Protein AF-A0A197JR76-F1 (afdb_monomer)

Secondary structure (DSSP, 8-state):
-----PPP-----------------SPPPSS-------PPP-----S-SSS-S--S-SHHHHHHHHHHHHHHHHHHHHHHHHSPPTTTSS-HHHHHHSSPPP-GGGGTSPPP-S-HHHHHHHHHHHHHHHHHHHHHHHHTT-

Mean predicted aligned error: 19.89 Å

Sequence (142 aa):
MDYRGLVPVTQPSHCHRSRHQATIPGAIPKDPPAWTTSKPPPRRIGTMLTMAYSGLASLDLDTKFTATLDKVLLMMEFAYNNSVDPSTGVSPFLLNQGLHPLVPASLVIPTTTSAPAVTNFIQQQSSVLALAQDAIAHAQLQ

Solvent-accessible surface area (backbone atoms only — not comparable to full-atom values): 9728 Å² total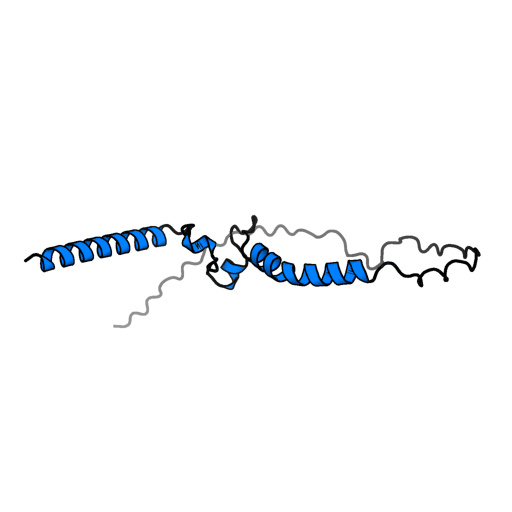; per-residue (Å²): 139,88,81,92,71,86,78,80,81,78,74,80,78,81,76,83,72,80,76,75,76,78,74,77,80,74,79,80,72,92,63,81,81,87,73,77,86,69,78,77,76,86,79,90,70,78,101,79,85,87,84,78,94,78,76,94,82,67,71,66,63,51,55,52,48,50,64,46,45,66,68,44,48,62,56,49,50,54,50,55,35,63,38,64,37,88,89,75,72,47,21,59,39,36,73,76,68,73,44,80,80,86,49,84,63,54,79,78,44,80,87,83,74,93,52,66,70,58,55,52,51,52,52,53,53,53,51,53,51,52,53,52,51,50,53,52,57,56,61,75,75,110

Nearest PDB structures (foldseek):
  3s3o-assembly1_B-2  TM=4.442E-01  e=6.862E-02  Human spumaretrovirus
  3s3n-assembly1_B-2  TM=4.992E-01  e=3.333E-01  Human spumaretrovirus
  4ik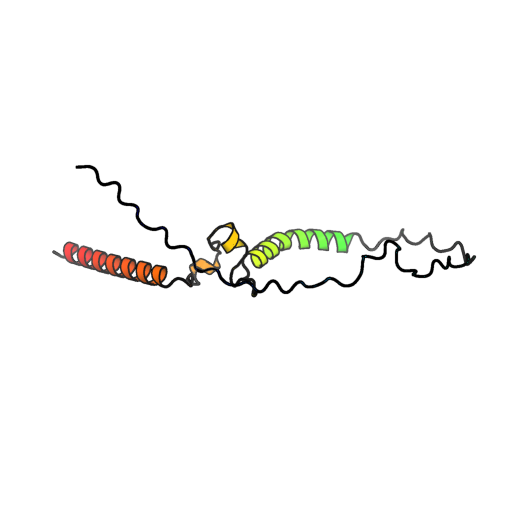f-assembly1_B  TM=5.839E-01  e=6.625E-01  Human spumaretrovirus

pLDDT: mean 71.28, std 22.26, range [35.59, 98.25]

Organism: NCBI:txid1314771

Radius of gyration: 35.25 Å; Cα contacts (8 Å, |Δi|>4): 28; chains: 1; bounding box: 78×67×85 Å

Foldseek 3Di:
DDDPDDDDDPDDPDPPPPPPPPPPPDDDPPDDDPPDPPDDPDPPDDPDPDPDPDDDDPDPCVVVVVVVCVVCVVVVVLVQQQDQDPVVRGGVCCVVPVDHDDDPCCVPDPDDDPDVVVVVVVVVVVVVVVVVVVVVVVVVVD

Structure (mmCIF, N/CA/C/O backbone):
data_AF-A0A197JR76-F1
#
_entry.id   AF-A0A197JR76-F1
#
loop_
_atom_site.group_PDB
_atom_site.id
_atom_site.type_symbol
_atom_site.label_atom_id
_atom_site.label_alt_id
_atom_site.label_comp_id
_atom_site.label_asym_id
_atom_site.label_entity_id
_atom_site.label_seq_id
_atom_site.pdbx_PDB_ins_code
_atom_site.Cartn_x
_atom_site.Cartn_y
_atom_site.Cartn_z
_atom_site.occupancy
_atom_site.B_iso_or_equiv
_atom_site.auth_seq_id
_atom_site.auth_comp_id
_atom_site.auth_asym_id
_atom_site.auth_atom_id
_atom_site.pdbx_PDB_model_num
ATOM 1 N N . MET A 1 1 ? 4.933 52.955 28.572 1.00 40.06 1 MET A N 1
ATOM 2 C CA . MET A 1 1 ? 6.062 52.093 28.974 1.00 40.06 1 MET A CA 1
ATOM 3 C C . MET A 1 1 ? 6.480 51.332 27.734 1.00 40.06 1 MET A C 1
ATOM 5 O O . MET A 1 1 ? 5.737 50.483 27.264 1.00 40.06 1 MET A O 1
ATOM 9 N N . ASP A 1 2 ? 7.569 51.799 27.138 1.00 43.25 2 ASP A N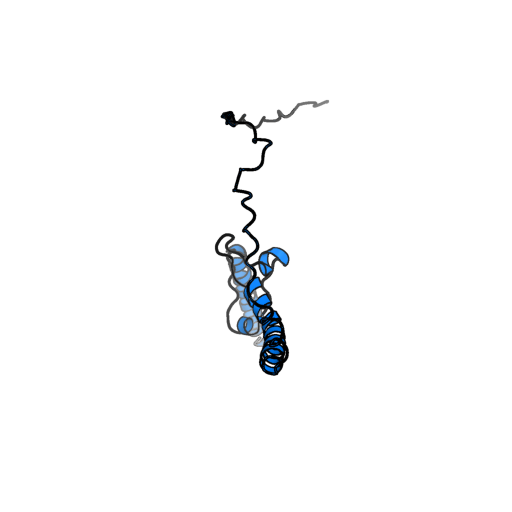 1
ATOM 10 C CA . ASP A 1 2 ? 8.138 51.378 25.860 1.00 43.25 2 ASP A CA 1
ATOM 11 C C . ASP A 1 2 ? 9.177 50.284 26.144 1.00 43.25 2 ASP A C 1
ATOM 13 O O . ASP A 1 2 ? 10.084 50.503 26.946 1.00 43.25 2 ASP A O 1
ATOM 17 N N . TYR A 1 3 ? 9.021 49.101 25.547 1.00 42.00 3 TYR A N 1
ATOM 18 C CA . TYR A 1 3 ? 9.975 47.994 25.666 1.00 42.00 3 TYR A CA 1
ATOM 19 C C . TYR A 1 3 ? 10.463 47.585 24.275 1.00 42.00 3 TYR A C 1
ATOM 21 O O . TYR A 1 3 ? 10.166 46.510 23.757 1.00 42.00 3 TYR A O 1
ATOM 29 N N . ARG A 1 4 ? 11.280 48.459 23.678 1.00 44.53 4 ARG A N 1
ATOM 30 C CA . ARG A 1 4 ? 12.355 48.036 22.776 1.00 44.53 4 ARG A CA 1
ATOM 31 C C . ARG A 1 4 ? 13.389 47.259 23.595 1.00 44.53 4 ARG A C 1
ATOM 33 O O . ARG A 1 4 ? 14.154 47.851 24.349 1.00 44.53 4 ARG A O 1
ATOM 40 N N . GLY A 1 5 ? 13.420 45.941 23.436 1.00 41.62 5 GLY A N 1
ATOM 41 C CA . GLY A 1 5 ? 14.409 45.059 24.054 1.00 41.62 5 GLY A CA 1
ATOM 42 C C . GLY A 1 5 ? 14.747 43.927 23.098 1.00 41.62 5 GLY A C 1
ATOM 43 O O . GLY A 1 5 ? 14.033 42.938 23.014 1.00 41.62 5 GLY A O 1
ATOM 44 N N . LEU A 1 6 ? 15.802 44.145 22.322 1.00 47.97 6 LEU A N 1
ATOM 45 C CA . LEU A 1 6 ? 16.328 43.277 21.277 1.00 47.97 6 LEU A CA 1
ATOM 46 C C . LEU A 1 6 ? 16.627 41.874 21.828 1.00 47.97 6 LEU A C 1
ATOM 48 O O . LEU A 1 6 ? 17.474 41.719 22.705 1.00 47.97 6 LEU A O 1
ATOM 52 N N . VAL A 1 7 ? 15.962 40.853 21.287 1.00 49.41 7 VAL A N 1
ATOM 53 C CA . VAL A 1 7 ? 16.373 39.457 21.474 1.00 49.41 7 VAL A CA 1
ATOM 54 C C . VAL A 1 7 ? 17.625 39.240 20.618 1.00 49.41 7 VAL A C 1
ATOM 56 O O . VAL A 1 7 ? 17.583 39.522 19.416 1.00 49.41 7 VAL A O 1
ATOM 59 N N . PRO A 1 8 ? 18.753 38.788 21.190 1.00 46.38 8 PRO A N 1
ATOM 60 C CA . PRO A 1 8 ? 19.959 38.563 20.416 1.00 46.38 8 PRO A CA 1
ATOM 61 C C . PRO A 1 8 ? 19.740 37.369 19.485 1.00 46.38 8 PRO A C 1
ATOM 63 O O . PRO A 1 8 ? 19.462 36.257 19.930 1.00 46.38 8 PRO A O 1
ATOM 66 N N . VAL A 1 9 ? 19.882 37.613 18.181 1.00 46.84 9 VAL A N 1
ATOM 67 C CA . VAL A 1 9 ? 20.073 36.567 17.176 1.00 46.84 9 VAL A CA 1
ATOM 68 C C . VAL A 1 9 ? 21.355 35.833 17.550 1.00 46.84 9 VAL A C 1
ATOM 70 O O . VAL A 1 9 ? 22.459 36.347 17.368 1.00 46.84 9 VAL A O 1
ATOM 73 N N . THR A 1 10 ? 21.215 34.639 18.112 1.00 45.44 10 THR A N 1
ATOM 74 C CA . THR A 1 10 ? 22.315 33.694 18.263 1.00 45.44 10 THR A CA 1
ATOM 75 C C . THR A 1 10 ? 22.796 33.316 16.866 1.00 45.44 10 THR A C 1
ATOM 77 O O . THR A 1 10 ? 22.128 32.601 16.122 1.00 45.44 10 THR A O 1
ATOM 80 N N . GLN A 1 11 ? 23.952 33.861 16.485 1.00 46.41 11 GLN A N 1
ATOM 81 C CA . GLN A 1 11 ? 24.677 33.463 15.285 1.00 46.41 11 GLN A CA 1
ATOM 82 C C . GLN A 1 11 ? 24.930 31.948 15.330 1.00 46.41 11 GLN A C 1
ATOM 84 O O . GLN A 1 11 ? 25.442 31.460 16.342 1.00 46.41 11 GLN A O 1
ATOM 89 N N . PRO A 1 12 ? 24.635 31.191 14.261 1.00 46.75 12 PRO A N 1
ATOM 90 C CA . PRO A 1 12 ? 25.164 29.847 14.144 1.00 46.75 12 PRO A CA 1
ATOM 91 C C . PRO A 1 12 ? 26.689 29.942 14.046 1.00 46.75 12 PRO A C 1
ATOM 93 O O . PRO A 1 12 ? 27.246 30.646 13.201 1.00 46.75 12 PRO A O 1
ATOM 96 N N . SER A 1 13 ? 27.349 29.244 14.962 1.00 46.81 13 SER A N 1
ATOM 97 C CA . SER A 1 13 ? 28.788 29.056 15.046 1.00 46.81 13 SER A CA 1
ATOM 98 C C . SER A 1 13 ? 29.360 28.730 13.668 1.00 46.81 13 SER A C 1
ATOM 100 O O . SER A 1 13 ? 28.990 27.745 13.030 1.00 46.81 13 SER A O 1
ATOM 102 N N . HIS A 1 14 ? 30.273 29.587 13.211 1.00 39.34 14 HIS A N 1
ATOM 103 C CA . HIS A 1 14 ? 31.062 29.390 12.006 1.00 39.34 14 HIS A CA 1
ATOM 104 C C . HIS A 1 14 ? 31.737 28.014 12.047 1.00 39.34 14 HIS A C 1
ATOM 106 O O . HIS A 1 14 ? 32.755 27.823 12.711 1.00 39.34 14 HIS A O 1
ATOM 112 N N . CYS A 1 15 ? 31.193 27.053 11.302 1.00 38.84 15 CYS A N 1
ATOM 113 C CA . CYS A 1 15 ? 31.937 25.860 10.942 1.00 38.84 15 CYS A CA 1
ATOM 114 C C . CYS A 1 15 ? 33.093 26.330 10.052 1.00 38.84 15 CYS A C 1
ATOM 116 O O . CYS A 1 15 ? 32.884 26.843 8.948 1.00 38.84 15 CYS A O 1
ATOM 118 N N . HIS A 1 16 ? 34.314 26.235 10.572 1.00 41.34 16 HIS A N 1
ATOM 119 C CA . HIS A 1 16 ? 35.533 26.561 9.851 1.00 41.34 16 HIS A CA 1
ATOM 120 C C . HIS A 1 16 ? 35.721 25.505 8.755 1.00 41.34 16 HIS A C 1
ATOM 122 O O . HIS A 1 16 ? 36.400 24.495 8.933 1.00 41.34 16 HIS A O 1
ATOM 128 N N . ARG A 1 17 ? 35.055 25.697 7.610 1.00 42.75 17 ARG A N 1
ATOM 129 C CA . ARG A 1 17 ? 35.309 24.903 6.411 1.00 42.75 17 ARG A CA 1
ATOM 130 C C . ARG A 1 17 ? 36.696 25.298 5.928 1.00 42.75 17 ARG A C 1
ATOM 132 O O . ARG A 1 17 ? 36.844 26.307 5.240 1.00 42.75 17 ARG A O 1
ATOM 139 N N . SER A 1 18 ? 37.700 24.513 6.311 1.00 39.94 18 SER A N 1
ATOM 140 C CA . SER A 1 18 ? 39.016 24.539 5.684 1.00 39.94 18 SER A CA 1
ATOM 141 C C . SER A 1 18 ? 38.800 24.360 4.184 1.00 39.94 18 SER A C 1
ATOM 143 O O . SER A 1 18 ? 38.481 23.273 3.695 1.00 39.94 18 SER A O 1
ATOM 145 N N . ARG A 1 19 ? 38.864 25.472 3.451 1.00 41.16 19 ARG A N 1
ATOM 146 C CA . ARG A 1 19 ? 38.862 25.481 1.997 1.00 41.16 19 ARG A CA 1
ATOM 147 C C . ARG A 1 19 ? 40.248 24.995 1.603 1.00 41.16 19 ARG A C 1
ATOM 149 O O . ARG A 1 19 ? 41.133 25.800 1.334 1.00 41.16 19 ARG A O 1
ATOM 156 N N . HIS A 1 20 ? 40.431 23.678 1.590 1.00 38.19 20 HIS A N 1
ATOM 157 C CA . HIS A 1 20 ? 41.480 23.085 0.781 1.00 38.19 20 HIS A CA 1
ATOM 158 C C . HIS A 1 20 ? 41.217 23.559 -0.647 1.00 38.19 20 HIS A C 1
ATOM 160 O O . HIS A 1 20 ? 40.270 23.126 -1.305 1.00 38.19 20 HIS A O 1
ATOM 166 N N . GLN A 1 21 ? 42.000 24.545 -1.080 1.00 43.25 21 GLN A N 1
ATOM 167 C CA . GLN A 1 21 ? 42.149 24.861 -2.485 1.00 43.25 21 GLN A CA 1
ATOM 168 C C . GLN A 1 21 ? 42.714 23.593 -3.117 1.00 43.25 21 GLN A C 1
ATOM 170 O O . GLN A 1 21 ? 43.901 23.302 -3.000 1.00 43.25 21 GLN A O 1
ATOM 175 N N . ALA A 1 22 ? 41.849 22.800 -3.743 1.00 39.00 22 ALA A N 1
ATOM 176 C CA . ALA A 1 22 ? 42.301 21.909 -4.788 1.00 39.00 22 ALA A CA 1
ATOM 177 C C . ALA A 1 22 ? 42.747 22.825 -5.929 1.00 39.00 22 ALA A C 1
ATOM 179 O O . ALA A 1 22 ? 41.943 23.264 -6.751 1.00 39.00 22 ALA A O 1
ATOM 180 N N . THR A 1 23 ? 44.024 23.198 -5.911 1.00 38.59 23 THR A N 1
ATOM 181 C CA . THR A 1 23 ? 44.716 23.709 -7.086 1.00 38.59 23 THR A CA 1
ATOM 182 C C . THR A 1 23 ? 44.576 22.628 -8.144 1.00 38.59 23 THR A C 1
ATOM 184 O O . THR A 1 23 ? 45.249 21.606 -8.063 1.00 38.59 23 THR A O 1
ATOM 187 N N . ILE A 1 24 ? 43.648 22.817 -9.082 1.00 43.38 24 ILE A N 1
ATOM 188 C CA . ILE A 1 24 ? 43.563 22.015 -10.299 1.00 43.38 24 ILE A CA 1
ATOM 189 C C . ILE A 1 24 ? 44.890 22.238 -11.034 1.00 43.38 24 ILE A C 1
ATOM 191 O O . ILE A 1 24 ? 45.143 23.361 -11.480 1.00 43.38 24 ILE A O 1
ATOM 195 N N . PRO A 1 25 ? 45.773 21.234 -11.140 1.00 35.59 25 PRO A N 1
ATOM 196 C CA . PRO A 1 25 ? 46.958 21.361 -11.959 1.00 35.59 25 PRO A CA 1
ATOM 197 C C . PRO A 1 25 ? 46.530 21.122 -13.405 1.00 35.59 25 PRO A C 1
ATOM 199 O O . PRO A 1 25 ? 46.003 20.064 -13.735 1.00 35.59 25 PRO A O 1
ATOM 202 N N . GLY A 1 26 ? 46.805 22.092 -14.269 1.00 46.47 26 GLY A N 1
ATOM 203 C CA . GLY A 1 26 ? 46.807 21.871 -15.710 1.00 46.47 26 GLY A CA 1
ATOM 204 C C . GLY A 1 26 ? 45.531 22.324 -16.402 1.00 46.47 26 GLY A C 1
ATOM 205 O O . GLY A 1 26 ? 44.444 21.789 -16.212 1.00 46.47 26 GLY A O 1
ATOM 206 N N . ALA A 1 27 ? 45.706 23.332 -17.249 1.00 47.81 27 ALA A N 1
ATOM 207 C CA . ALA A 1 27 ? 44.757 23.733 -18.265 1.00 47.81 27 ALA A CA 1
ATOM 208 C C . ALA A 1 27 ? 44.286 22.527 -19.095 1.00 47.81 27 ALA A C 1
ATOM 210 O O . ALA A 1 27 ? 45.080 21.648 -19.426 1.00 47.81 27 ALA A O 1
ATOM 211 N N . ILE A 1 28 ? 43.010 22.534 -19.482 1.00 53.91 28 ILE A N 1
ATOM 212 C CA . ILE A 1 28 ? 42.497 21.670 -20.546 1.00 53.91 28 ILE A CA 1
ATOM 213 C C . ILE A 1 28 ? 43.342 21.958 -21.800 1.00 53.91 28 ILE A C 1
ATOM 215 O O . ILE A 1 28 ? 43.341 23.108 -22.257 1.00 53.91 28 ILE A O 1
ATOM 219 N N . PRO A 1 29 ? 44.072 20.977 -22.360 1.00 52.25 29 PRO A N 1
ATOM 220 C CA . PRO A 1 29 ? 44.717 21.147 -23.653 1.00 52.25 29 PRO A CA 1
ATOM 221 C C . PRO A 1 29 ? 43.636 21.484 -24.682 1.00 52.25 29 PRO A C 1
ATOM 223 O O . PRO A 1 29 ? 42.646 20.765 -24.802 1.00 52.25 29 PRO A O 1
ATOM 226 N N . LYS A 1 30 ? 43.789 22.597 -25.406 1.00 57.81 30 LYS A N 1
ATOM 227 C CA . LYS A 1 30 ? 42.846 22.997 -26.466 1.00 57.81 30 LYS A CA 1
ATOM 228 C C . LYS A 1 30 ? 42.975 22.157 -27.742 1.00 57.81 30 LYS A C 1
ATOM 230 O O . LYS A 1 30 ? 42.241 22.403 -28.693 1.00 57.81 30 LYS A O 1
ATOM 235 N N . ASP A 1 31 ? 43.844 21.153 -27.734 1.00 56.22 31 ASP A N 1
ATOM 236 C CA . ASP A 1 31 ? 44.095 20.286 -28.872 1.00 56.22 31 ASP A CA 1
ATOM 237 C C . ASP A 1 31 ? 43.538 18.880 -28.598 1.00 56.22 31 ASP A C 1
ATOM 239 O O . ASP A 1 31 ? 43.813 18.304 -27.538 1.00 56.22 31 ASP A O 1
ATOM 243 N N . PRO A 1 32 ? 42.744 18.307 -29.521 1.00 59.81 32 PRO A N 1
ATOM 244 C CA . PRO A 1 32 ? 42.253 16.943 -29.379 1.00 59.81 32 PRO A CA 1
ATOM 245 C C . PRO A 1 32 ? 43.425 15.944 -29.378 1.00 59.81 32 PRO A C 1
ATOM 247 O O . PRO A 1 32 ? 44.425 16.166 -30.067 1.00 59.81 32 PRO A O 1
ATOM 250 N N . PRO A 1 33 ? 43.324 14.821 -28.641 1.00 48.91 33 PRO A N 1
ATOM 251 C CA . PRO A 1 33 ? 44.378 13.817 -28.609 1.00 48.91 33 PRO A CA 1
ATOM 252 C C . PRO A 1 33 ? 44.610 13.247 -30.012 1.00 48.91 33 PRO A C 1
ATOM 254 O O . PRO A 1 33 ? 43.667 12.872 -30.709 1.00 48.91 33 PRO A O 1
ATOM 257 N N . ALA A 1 34 ? 45.881 13.171 -30.410 1.00 55.53 34 ALA A N 1
ATOM 258 C CA . ALA A 1 34 ? 46.332 12.598 -31.670 1.00 55.53 34 ALA A CA 1
ATOM 259 C C . ALA A 1 34 ? 46.136 11.072 -31.681 1.00 55.53 34 ALA A C 1
ATOM 261 O O . ALA A 1 34 ? 47.084 10.300 -31.554 1.00 55.53 34 ALA A O 1
ATOM 262 N N . TRP A 1 35 ? 44.896 10.619 -31.854 1.00 42.78 35 TRP A N 1
ATOM 263 C CA . TRP A 1 35 ? 44.647 9.295 -32.404 1.00 42.78 35 TRP A CA 1
ATOM 264 C C . TRP A 1 35 ? 44.815 9.409 -33.922 1.00 42.78 35 TRP A C 1
ATOM 266 O O . TRP A 1 35 ? 44.025 10.011 -34.641 1.00 42.78 35 TRP A O 1
ATOM 276 N N . THR A 1 36 ? 45.963 8.921 -34.370 1.00 46.88 36 THR A N 1
ATOM 277 C CA . THR A 1 36 ? 46.330 8.554 -35.740 1.00 46.88 36 THR A CA 1
ATOM 278 C C . THR A 1 36 ? 45.217 8.686 -36.793 1.00 46.88 36 THR A C 1
ATOM 280 O O . THR A 1 36 ? 44.417 7.773 -37.003 1.00 46.88 36 THR A O 1
ATOM 283 N N . THR A 1 37 ? 45.230 9.775 -37.558 1.00 52.69 37 THR A N 1
ATOM 284 C CA . THR A 1 37 ? 44.562 9.859 -38.863 1.00 52.69 37 THR A CA 1
ATOM 285 C C . THR A 1 37 ? 45.385 9.121 -39.923 1.00 52.69 37 THR A C 1
ATOM 287 O O . THR A 1 37 ? 45.865 9.709 -40.889 1.00 52.69 37 THR A O 1
ATOM 290 N N . SER A 1 38 ? 45.553 7.803 -39.790 1.00 43.84 38 SER A N 1
ATOM 291 C CA . SER A 1 38 ? 45.975 6.999 -40.941 1.00 43.84 38 SER A CA 1
ATOM 292 C C . SER A 1 38 ? 44.726 6.620 -41.732 1.00 43.84 38 SER A C 1
ATOM 294 O O . SER A 1 38 ? 44.015 5.684 -41.364 1.00 43.84 38 SER A O 1
ATOM 296 N N . LYS A 1 39 ? 44.436 7.343 -42.822 1.00 50.50 39 LYS A N 1
ATOM 297 C CA . LYS A 1 39 ? 43.504 6.846 -43.847 1.00 50.50 39 LYS A CA 1
ATOM 298 C C . LYS A 1 39 ? 43.940 5.423 -44.234 1.00 50.50 39 LYS A C 1
ATOM 300 O O . LYS A 1 39 ? 45.097 5.264 -44.630 1.00 50.50 39 LYS A O 1
ATOM 305 N N . PRO A 1 40 ? 43.080 4.393 -44.153 1.00 53.38 40 PRO A N 1
ATOM 306 C CA . PRO A 1 40 ? 43.435 3.105 -44.727 1.00 53.38 40 PRO A CA 1
ATOM 307 C C . PRO A 1 40 ? 43.558 3.267 -46.255 1.00 53.38 40 PRO A C 1
ATOM 309 O O . PRO A 1 40 ? 42.728 3.956 -46.859 1.00 53.38 40 PRO A O 1
ATOM 312 N N . PRO A 1 41 ? 44.579 2.675 -46.902 1.00 52.88 41 PRO A N 1
ATOM 313 C CA . PRO A 1 41 ? 44.700 2.726 -48.354 1.00 52.88 41 PRO A CA 1
ATOM 314 C C . PRO A 1 41 ? 43.506 2.009 -49.004 1.00 52.88 41 PRO A C 1
ATOM 316 O O . PRO A 1 41 ? 42.980 1.047 -48.429 1.00 52.88 41 PRO A O 1
ATOM 319 N N . PRO A 1 42 ? 43.061 2.443 -50.197 1.00 45.91 42 PRO A N 1
ATOM 320 C CA . PRO A 1 42 ? 41.896 1.863 -50.846 1.00 45.91 42 PRO A CA 1
ATOM 321 C C . PRO A 1 42 ? 42.204 0.415 -51.236 1.00 45.91 42 PRO A C 1
ATOM 323 O O . PRO A 1 42 ? 42.935 0.152 -52.192 1.00 45.91 42 PRO A O 1
ATOM 326 N N . ARG A 1 43 ? 41.637 -0.550 -50.505 1.00 50.97 43 ARG A N 1
ATOM 327 C CA . ARG A 1 43 ? 41.643 -1.949 -50.937 1.00 50.97 43 ARG A CA 1
ATOM 328 C C . ARG A 1 43 ? 40.595 -2.101 -52.034 1.00 50.97 43 ARG A C 1
ATOM 330 O O . ARG A 1 43 ? 39.403 -2.200 -51.762 1.00 50.97 43 ARG A O 1
ATOM 337 N N . ARG A 1 44 ? 41.055 -2.109 -53.286 1.00 55.09 44 ARG A N 1
ATOM 338 C CA . ARG A 1 44 ? 40.299 -2.633 -54.429 1.00 55.09 44 ARG A CA 1
ATOM 339 C C . ARG A 1 44 ? 40.058 -4.126 -54.209 1.00 55.09 44 ARG A C 1
ATOM 341 O O . ARG A 1 44 ? 40.914 -4.932 -54.555 1.00 55.09 44 ARG A O 1
ATOM 348 N N . ILE A 1 45 ? 38.913 -4.489 -53.638 1.00 48.00 45 ILE A N 1
ATOM 349 C CA . ILE A 1 45 ? 38.413 -5.866 -53.638 1.00 48.00 45 ILE A CA 1
ATOM 350 C C . ILE A 1 45 ? 36.9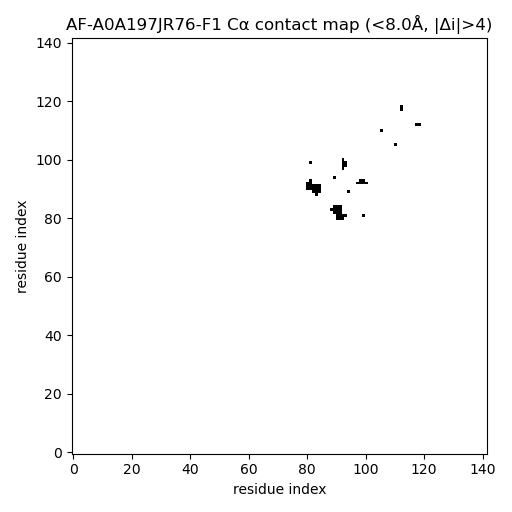02 -5.831 -53.885 1.00 48.00 45 ILE A C 1
ATOM 352 O O . ILE A 1 45 ? 36.138 -5.414 -53.027 1.00 48.00 45 ILE A O 1
ATOM 356 N N . GLY A 1 46 ? 36.514 -6.281 -55.079 1.00 39.16 46 GLY A N 1
ATOM 357 C CA . GLY A 1 46 ? 35.320 -7.098 -55.302 1.00 39.16 46 GLY A CA 1
ATOM 358 C C . GLY A 1 46 ? 33.949 -6.465 -55.073 1.00 39.16 46 GLY A C 1
ATOM 359 O O . GLY A 1 46 ? 33.377 -6.543 -53.993 1.00 39.16 46 GLY A O 1
ATOM 360 N N . THR A 1 47 ? 33.360 -5.991 -56.164 1.00 52.56 47 THR A N 1
ATOM 361 C CA . THR A 1 47 ? 31.937 -5.689 -56.364 1.00 52.56 47 THR A CA 1
ATOM 362 C C . THR A 1 47 ? 31.054 -6.950 -56.255 1.00 52.56 47 THR A C 1
ATOM 364 O O . THR A 1 47 ? 30.528 -7.411 -57.259 1.00 52.56 47 THR A O 1
ATOM 367 N N . MET A 1 48 ? 30.914 -7.557 -55.070 1.00 46.78 48 MET A N 1
ATOM 368 C CA . MET A 1 48 ? 30.092 -8.773 -54.865 1.00 46.78 48 MET A CA 1
ATOM 369 C C . MET A 1 48 ? 29.488 -8.862 -53.446 1.00 46.78 48 MET A C 1
ATOM 371 O O . MET A 1 48 ? 29.381 -9.944 -52.884 1.00 46.78 48 MET A O 1
ATOM 375 N N . LEU A 1 49 ? 29.099 -7.746 -52.818 1.00 42.72 49 LEU A N 1
ATOM 376 C CA . LEU A 1 49 ? 28.429 -7.799 -51.505 1.00 42.72 49 LEU A CA 1
ATOM 377 C C . LEU A 1 49 ? 27.259 -6.808 -51.394 1.00 42.72 49 LEU A C 1
ATOM 379 O O . LEU A 1 49 ? 27.131 -6.065 -50.426 1.00 42.72 49 LEU A O 1
ATOM 383 N N . THR A 1 50 ? 26.406 -6.758 -52.419 1.00 47.38 50 THR A N 1
ATOM 384 C CA . THR A 1 50 ? 25.190 -5.913 -52.417 1.00 47.38 50 THR A CA 1
ATOM 385 C C . THR A 1 50 ? 23.965 -6.638 -52.991 1.00 47.38 50 THR A C 1
ATOM 387 O O . THR A 1 50 ? 23.051 -6.006 -53.499 1.00 47.38 50 THR A O 1
ATOM 390 N N . MET A 1 51 ? 23.923 -7.972 -52.925 1.00 48.66 51 MET A N 1
ATOM 391 C CA . MET A 1 51 ? 22.804 -8.783 -53.437 1.00 48.66 51 MET A CA 1
ATOM 392 C C . MET A 1 51 ? 22.500 -9.969 -52.507 1.00 48.66 51 MET A C 1
ATOM 394 O O . MET A 1 51 ? 22.552 -11.121 -52.919 1.00 48.66 51 MET A O 1
ATOM 398 N N . ALA A 1 52 ? 22.229 -9.706 -51.227 1.00 46.31 52 ALA A N 1
ATOM 399 C CA . ALA A 1 52 ? 21.649 -10.720 -50.333 1.00 46.31 52 ALA A CA 1
ATOM 400 C C . ALA A 1 52 ? 20.822 -10.135 -49.169 1.00 46.31 52 ALA A C 1
ATOM 402 O O . ALA A 1 52 ? 20.541 -10.838 -48.207 1.00 46.31 52 ALA A O 1
ATOM 403 N N . TYR A 1 53 ? 20.394 -8.868 -49.246 1.00 40.94 53 TYR A N 1
ATOM 404 C CA . TYR A 1 53 ? 19.437 -8.274 -48.292 1.00 40.94 53 TYR A CA 1
ATOM 405 C C . TYR A 1 53 ? 17.995 -8.328 -48.816 1.00 40.94 53 TYR A C 1
ATOM 407 O O . TYR A 1 53 ? 17.183 -7.440 -48.580 1.00 40.94 53 TYR A O 1
ATOM 415 N N . SER A 1 54 ? 17.666 -9.368 -49.573 1.00 51.50 54 SER A N 1
ATOM 416 C CA . SER A 1 54 ? 16.345 -9.539 -50.175 1.00 51.50 54 SER A CA 1
ATOM 417 C C . SER A 1 54 ? 16.006 -11.024 -50.216 1.00 51.50 54 SER A C 1
ATOM 419 O O . SER A 1 54 ? 16.072 -11.656 -51.265 1.00 51.50 54 SER A O 1
ATOM 421 N N . GLY A 1 55 ? 15.717 -11.607 -49.050 1.00 49.09 55 GLY A N 1
ATOM 422 C CA . GLY A 1 55 ? 15.452 -13.041 -48.941 1.00 49.09 55 GLY A CA 1
ATOM 423 C C . GLY A 1 55 ? 14.838 -13.472 -47.611 1.00 49.09 55 GLY A C 1
ATOM 424 O O . GLY A 1 55 ? 15.493 -14.132 -46.821 1.00 49.09 55 GLY A O 1
ATOM 425 N N . LEU A 1 56 ? 13.582 -13.079 -47.378 1.00 54.03 56 LEU A N 1
ATOM 426 C CA . LEU A 1 56 ? 12.526 -13.911 -46.774 1.00 54.03 56 LEU A CA 1
ATOM 427 C C . LEU A 1 56 ? 12.895 -14.821 -45.577 1.00 54.03 56 LEU A C 1
ATOM 429 O O . LEU A 1 56 ? 12.838 -16.039 -45.713 1.00 54.03 56 LEU A O 1
ATOM 433 N N . ALA A 1 57 ? 13.168 -14.265 -44.388 1.00 54.06 57 ALA A N 1
ATOM 434 C CA . ALA A 1 57 ? 13.102 -15.054 -43.141 1.00 54.06 57 ALA A CA 1
ATOM 435 C C . ALA A 1 57 ? 12.974 -14.257 -41.821 1.00 54.06 57 ALA A C 1
ATOM 437 O O . ALA A 1 57 ? 13.242 -14.821 -40.768 1.00 54.06 57 ALA A O 1
ATOM 438 N N . SER A 1 58 ? 12.593 -12.971 -41.821 1.00 53.62 58 SER A N 1
ATOM 439 C CA . SER A 1 58 ? 12.677 -12.156 -40.586 1.00 53.62 58 SER A CA 1
ATOM 440 C C . SER A 1 58 ? 11.434 -11.338 -40.228 1.00 53.62 58 SER A C 1
ATOM 442 O O . SER A 1 58 ? 11.505 -10.481 -39.361 1.00 53.62 58 SER A O 1
ATOM 444 N N . LEU A 1 59 ? 10.289 -11.589 -40.870 1.00 56.50 59 LEU A N 1
ATOM 445 C CA . LEU A 1 59 ? 9.060 -10.816 -40.627 1.00 56.50 59 LEU A CA 1
ATOM 446 C C . LEU A 1 59 ? 8.092 -11.467 -39.630 1.00 56.50 59 LEU A C 1
ATOM 448 O O . LEU A 1 59 ? 7.188 -10.796 -39.160 1.00 56.50 59 LEU A O 1
ATOM 452 N N . ASP A 1 60 ? 8.264 -12.743 -39.278 1.00 56.81 60 ASP A N 1
ATOM 453 C CA . ASP A 1 60 ? 7.323 -13.431 -38.378 1.00 56.81 60 ASP A CA 1
ATOM 454 C C . ASP A 1 60 ? 7.828 -13.489 -36.926 1.00 56.81 60 ASP A C 1
ATOM 456 O O . ASP A 1 60 ? 7.034 -13.465 -35.990 1.00 56.81 60 ASP A O 1
ATOM 460 N N . LEU A 1 61 ? 9.151 -13.497 -36.711 1.00 57.53 61 LEU A N 1
ATOM 461 C CA . LEU A 1 61 ? 9.729 -13.487 -35.364 1.00 57.53 61 LEU A CA 1
ATOM 462 C C . LEU A 1 61 ? 9.695 -12.088 -34.738 1.00 57.53 61 LEU A C 1
ATOM 464 O O . LEU A 1 61 ? 9.305 -11.967 -33.583 1.00 57.53 61 LEU A O 1
ATOM 468 N N . ASP A 1 62 ? 10.027 -11.047 -35.507 1.00 64.44 62 ASP A N 1
ATOM 469 C CA . ASP A 1 62 ? 10.039 -9.663 -35.019 1.00 64.44 62 ASP A CA 1
ATOM 470 C C . ASP A 1 62 ? 8.627 -9.162 -34.721 1.00 64.44 62 ASP A C 1
ATOM 472 O O . ASP A 1 62 ? 8.385 -8.630 -33.649 1.00 64.44 62 ASP A O 1
ATOM 476 N N . THR A 1 63 ? 7.641 -9.411 -35.589 1.00 62.53 63 THR A N 1
ATOM 477 C CA . THR A 1 63 ? 6.26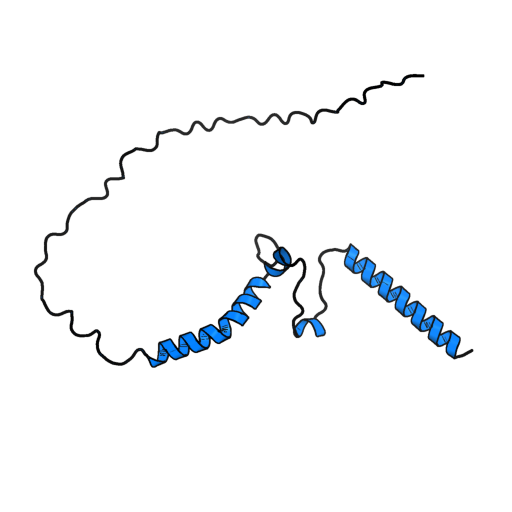4 -8.957 -35.329 1.00 62.53 63 THR A CA 1
ATOM 478 C C . THR A 1 63 ? 5.624 -9.697 -34.153 1.00 62.53 63 THR A C 1
ATOM 480 O O . THR A 1 63 ? 4.912 -9.083 -33.360 1.00 62.53 63 THR A O 1
ATOM 483 N N . LYS A 1 64 ? 5.909 -10.997 -33.978 1.00 61.97 64 LYS A N 1
ATOM 484 C CA . LYS A 1 64 ? 5.466 -11.756 -32.796 1.00 61.97 64 LYS A CA 1
ATOM 485 C C . LYS A 1 64 ? 6.209 -11.328 -31.533 1.00 61.97 64 LYS A C 1
ATOM 487 O O . LYS A 1 64 ? 5.587 -11.261 -30.474 1.00 61.97 64 LYS A O 1
ATOM 492 N N . PHE A 1 65 ? 7.501 -11.016 -31.633 1.00 67.38 65 PHE A N 1
ATOM 493 C CA . PHE A 1 65 ? 8.303 -10.508 -30.524 1.00 67.38 65 PHE A CA 1
ATOM 494 C C . PHE A 1 65 ? 7.823 -9.124 -30.084 1.00 67.38 65 PHE A C 1
ATOM 496 O O . PHE A 1 65 ? 7.519 -8.955 -28.908 1.00 67.38 65 PHE A O 1
ATOM 503 N N . THR A 1 66 ? 7.630 -8.176 -31.005 1.00 63.56 66 THR A N 1
ATOM 504 C CA . THR A 1 66 ? 7.091 -6.840 -30.703 1.00 63.56 66 THR A CA 1
ATOM 505 C C . THR A 1 66 ? 5.672 -6.925 -30.138 1.00 63.56 66 THR A C 1
ATOM 507 O O . THR A 1 66 ? 5.419 -6.393 -29.063 1.00 63.56 66 THR A O 1
ATOM 510 N N . ALA A 1 67 ? 4.773 -7.707 -30.754 1.00 67.44 67 ALA A N 1
ATOM 511 C CA . ALA A 1 67 ? 3.402 -7.880 -30.256 1.00 67.44 67 ALA A CA 1
ATOM 512 C C . ALA A 1 67 ? 3.316 -8.584 -28.887 1.00 67.44 67 ALA A C 1
ATOM 514 O O . ALA A 1 67 ? 2.284 -8.520 -28.215 1.00 67.44 67 ALA A O 1
ATOM 515 N N . THR A 1 68 ? 4.367 -9.301 -28.481 1.00 76.00 68 THR A N 1
ATOM 516 C CA . THR A 1 68 ? 4.468 -9.927 -27.154 1.00 76.00 68 THR A CA 1
ATOM 517 C C . THR A 1 68 ? 5.132 -8.987 -26.156 1.00 76.00 68 THR A C 1
ATOM 519 O O . THR A 1 68 ? 4.674 -8.901 -25.019 1.00 76.00 68 THR A O 1
ATOM 522 N N . LEU A 1 69 ? 6.156 -8.247 -26.587 1.00 82.50 69 LEU A N 1
ATOM 523 C CA . LEU A 1 69 ? 6.821 -7.221 -25.795 1.00 82.50 69 LEU A CA 1
ATOM 524 C C . LEU A 1 69 ? 5.810 -6.164 -25.353 1.00 82.50 69 LEU A C 1
ATOM 526 O O . LEU A 1 69 ? 5.682 -5.932 -24.157 1.00 82.50 69 LEU A O 1
ATOM 530 N N . ASP A 1 70 ? 4.993 -5.650 -26.273 1.00 82.50 70 ASP A N 1
ATOM 531 C CA . ASP A 1 70 ? 3.942 -4.669 -25.973 1.00 82.50 70 ASP A CA 1
ATOM 532 C C . ASP A 1 70 ? 2.971 -5.144 -24.879 1.00 82.50 70 ASP A C 1
ATOM 534 O O . ASP A 1 70 ? 2.498 -4.351 -24.066 1.00 82.50 70 ASP A O 1
ATOM 538 N N . LYS A 1 71 ? 2.711 -6.456 -24.797 1.00 82.44 71 LYS A N 1
ATOM 539 C CA . LYS A 1 71 ? 1.837 -7.042 -23.767 1.00 82.44 71 LYS A CA 1
ATOM 540 C C . LYS A 1 71 ? 2.501 -7.124 -22.397 1.00 82.44 71 LYS A C 1
ATOM 542 O O . LYS A 1 71 ? 1.806 -7.036 -21.387 1.00 82.44 71 LYS A O 1
ATOM 547 N N . VAL A 1 72 ? 3.818 -7.317 -22.350 1.00 89.25 72 VAL A N 1
ATOM 548 C CA . VAL A 1 72 ? 4.563 -7.436 -21.087 1.00 89.25 72 VAL A CA 1
ATOM 549 C C . VAL A 1 72 ? 5.168 -6.114 -20.629 1.00 89.25 72 VAL A C 1
ATOM 551 O O . VAL A 1 72 ? 5.489 -6.006 -19.450 1.00 89.25 72 VAL A O 1
ATOM 554 N N . LEU A 1 73 ? 5.275 -5.104 -21.503 1.00 90.94 73 LEU A N 1
ATOM 555 C CA . LEU A 1 73 ? 5.821 -3.784 -21.168 1.00 90.94 73 LEU A CA 1
ATOM 556 C C . LEU A 1 73 ? 5.086 -3.160 -19.985 1.00 90.94 73 LEU A C 1
ATOM 558 O O . LEU A 1 73 ? 5.727 -2.769 -19.016 1.00 90.94 73 LEU A O 1
ATOM 562 N N . LEU A 1 74 ? 3.752 -3.155 -20.012 1.00 90.50 74 LEU A N 1
ATOM 563 C CA . LEU A 1 74 ? 2.960 -2.586 -18.922 1.00 90.50 74 LEU A CA 1
ATOM 564 C C . LEU A 1 74 ? 3.179 -3.338 -17.598 1.00 90.50 74 LEU A C 1
ATOM 566 O O . LEU A 1 74 ? 3.301 -2.727 -16.539 1.00 90.50 74 LEU A O 1
ATOM 570 N N . MET A 1 75 ? 3.259 -4.671 -17.651 1.00 91.31 75 MET A N 1
ATOM 571 C CA . MET A 1 75 ? 3.516 -5.490 -16.462 1.00 91.31 75 MET A CA 1
ATOM 572 C C . MET A 1 75 ? 4.929 -5.268 -15.917 1.00 91.31 75 MET A C 1
ATOM 574 O O . MET A 1 75 ? 5.115 -5.188 -14.704 1.00 91.31 75 MET A O 1
ATOM 578 N N . MET A 1 76 ? 5.916 -5.159 -16.806 1.00 94.25 76 MET A N 1
ATOM 579 C CA . MET A 1 76 ? 7.309 -4.900 -16.459 1.00 94.25 76 MET A CA 1
ATOM 580 C C . MET A 1 76 ? 7.472 -3.511 -15.848 1.00 94.25 76 MET A C 1
ATOM 582 O O . MET A 1 76 ? 8.090 -3.392 -14.795 1.00 94.25 76 MET A O 1
ATOM 586 N N . GLU A 1 77 ? 6.891 -2.481 -16.461 1.00 93.94 77 GLU A N 1
ATOM 587 C CA . GLU A 1 77 ? 6.888 -1.118 -15.933 1.00 93.94 77 GLU A CA 1
ATOM 588 C C . GLU A 1 77 ? 6.255 -1.080 -14.541 1.00 93.94 77 GLU A C 1
ATOM 590 O O . GLU A 1 77 ? 6.837 -0.538 -13.601 1.00 93.94 77 GLU A O 1
ATOM 595 N N . PHE A 1 78 ? 5.091 -1.714 -14.381 1.00 93.56 78 PHE A N 1
ATOM 596 C CA . PHE A 1 78 ? 4.412 -1.766 -13.095 1.00 93.56 78 PHE A CA 1
ATOM 597 C C . PHE A 1 78 ? 5.243 -2.492 -12.030 1.00 93.56 78 PHE A C 1
ATOM 599 O O . PHE A 1 78 ? 5.335 -2.017 -10.897 1.00 93.56 78 PHE A O 1
ATOM 606 N N . ALA A 1 79 ? 5.868 -3.621 -12.370 1.00 93.00 79 ALA A N 1
ATOM 607 C CA . ALA A 1 79 ? 6.730 -4.357 -11.448 1.00 93.00 79 ALA A CA 1
ATOM 608 C C . ALA A 1 79 ? 7.984 -3.550 -11.076 1.00 93.00 79 ALA A C 1
ATOM 610 O O . ALA A 1 79 ? 8.328 -3.459 -9.898 1.00 93.00 79 ALA A O 1
ATOM 611 N N . TYR A 1 80 ? 8.627 -2.920 -12.061 1.00 95.25 80 TYR A N 1
ATOM 612 C CA . TYR A 1 80 ? 9.814 -2.093 -11.864 1.00 95.25 80 TYR A CA 1
ATOM 613 C C . TYR A 1 80 ? 9.515 -0.885 -10.969 1.00 95.25 80 TYR A C 1
ATOM 615 O O . TYR A 1 80 ? 10.176 -0.697 -9.949 1.00 95.25 80 TYR A O 1
ATOM 623 N N . ASN A 1 81 ? 8.460 -0.126 -11.270 1.00 94.31 81 ASN A N 1
ATOM 624 C CA . ASN A 1 81 ? 8.077 1.055 -10.493 1.00 94.31 81 ASN A CA 1
ATOM 625 C C . ASN A 1 81 ? 7.610 0.714 -9.067 1.00 94.31 81 ASN A C 1
ATOM 627 O O . ASN A 1 81 ? 7.641 1.580 -8.191 1.00 94.31 81 ASN A O 1
ATOM 631 N N . ASN A 1 82 ? 7.184 -0.530 -8.818 1.00 92.31 82 ASN A N 1
ATOM 632 C CA . ASN A 1 82 ? 6.847 -1.024 -7.479 1.00 92.31 82 ASN A CA 1
ATOM 633 C C . ASN A 1 82 ? 8.025 -1.653 -6.731 1.00 92.31 82 ASN A C 1
ATOM 635 O O . ASN A 1 82 ? 7.932 -1.837 -5.517 1.00 92.31 82 ASN A O 1
ATOM 639 N N . SER A 1 83 ? 9.120 -1.974 -7.418 1.00 93.31 83 SER A N 1
ATOM 640 C CA . SER A 1 83 ? 10.305 -2.542 -6.783 1.00 93.31 83 SER A CA 1
ATOM 641 C C . SER A 1 83 ? 11.029 -1.497 -5.934 1.00 93.31 83 SER A C 1
ATOM 643 O O . SER A 1 83 ? 11.091 -0.319 -6.284 1.00 93.31 83 SER A O 1
ATOM 645 N N . VAL A 1 84 ? 11.541 -1.926 -4.781 1.00 93.38 84 VAL A N 1
ATOM 646 C CA . VAL A 1 84 ? 12.330 -1.068 -3.893 1.00 93.38 84 VAL A CA 1
ATOM 647 C C . VAL A 1 84 ? 13.731 -0.918 -4.471 1.00 93.38 84 VAL A C 1
ATOM 649 O O . VAL A 1 84 ? 14.413 -1.917 -4.702 1.00 93.38 84 VAL A O 1
ATOM 652 N N . ASP A 1 85 ? 14.170 0.322 -4.665 1.00 94.19 85 ASP A N 1
ATOM 653 C CA . ASP A 1 85 ? 15.535 0.599 -5.096 1.00 94.19 85 ASP A CA 1
ATOM 654 C C . ASP A 1 85 ? 16.511 0.440 -3.906 1.00 94.19 85 ASP A C 1
ATOM 656 O O . ASP A 1 85 ? 16.300 1.068 -2.863 1.00 94.19 85 ASP A O 1
ATOM 660 N N . PRO A 1 86 ? 17.593 -0.356 -4.023 1.00 95.19 86 PRO A N 1
ATOM 661 C CA . PRO A 1 86 ? 18.521 -0.597 -2.913 1.00 95.19 86 PRO A CA 1
ATOM 662 C C . PRO A 1 86 ? 19.252 0.647 -2.393 1.00 95.19 86 PRO A C 1
ATOM 664 O O . PRO A 1 86 ? 19.669 0.665 -1.237 1.00 95.19 86 PRO A O 1
ATOM 667 N N . SER A 1 87 ? 19.443 1.670 -3.229 1.00 95.94 87 SER A N 1
ATOM 668 C CA . SER A 1 87 ? 20.162 2.893 -2.856 1.00 95.94 87 SER A CA 1
ATOM 669 C C . SER A 1 87 ? 19.290 3.875 -2.072 1.00 95.94 87 SER A C 1
ATOM 671 O O . SER A 1 87 ? 19.803 4.598 -1.218 1.00 95.94 87 SER A O 1
ATOM 673 N N . THR A 1 88 ? 17.979 3.885 -2.331 1.00 92.69 88 THR A N 1
ATOM 674 C CA . THR A 1 88 ? 17.029 4.800 -1.673 1.00 92.69 88 THR A CA 1
ATOM 675 C C . THR A 1 88 ? 16.158 4.118 -0.618 1.00 92.69 88 THR A C 1
ATOM 677 O O . THR A 1 88 ? 15.607 4.794 0.249 1.00 92.69 88 THR A O 1
ATOM 680 N N . GLY A 1 89 ? 16.028 2.790 -0.668 1.00 92.56 89 GLY A N 1
ATOM 681 C CA . GLY A 1 89 ? 15.168 2.014 0.225 1.00 92.56 89 GLY A CA 1
ATOM 682 C C . GLY A 1 89 ? 13.668 2.188 -0.038 1.00 92.56 89 GLY A C 1
ATOM 683 O O . GLY A 1 89 ? 12.857 1.712 0.755 1.00 92.56 89 GLY A O 1
ATOM 684 N N . VAL A 1 90 ? 13.282 2.846 -1.135 1.00 92.31 90 VAL A N 1
ATOM 685 C CA . VAL A 1 90 ? 11.885 3.112 -1.511 1.00 92.31 90 VAL A CA 1
ATOM 686 C C . 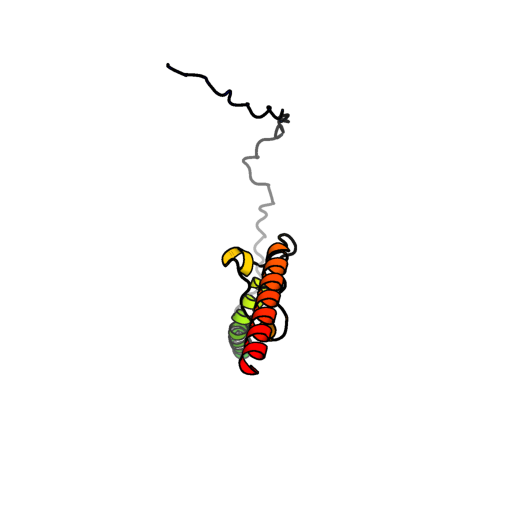VAL A 1 90 ? 11.653 2.835 -2.997 1.00 92.31 90 VAL A C 1
ATOM 688 O O . VAL A 1 90 ? 12.597 2.783 -3.783 1.00 92.31 90 VAL A O 1
ATOM 691 N N . SER A 1 91 ? 10.397 2.615 -3.395 1.00 93.81 91 SER A N 1
ATOM 692 C CA . SER A 1 91 ? 10.046 2.412 -4.805 1.00 93.81 91 SER A CA 1
ATOM 693 C C . SER A 1 91 ? 9.753 3.738 -5.524 1.00 93.81 91 SER A C 1
ATOM 695 O O . SER A 1 91 ? 9.272 4.683 -4.886 1.00 93.81 91 SER A O 1
ATOM 697 N N . PRO A 1 92 ? 9.966 3.826 -6.853 1.00 95.31 92 PRO A N 1
ATOM 698 C CA . PRO A 1 92 ? 9.575 4.996 -7.642 1.00 95.31 92 PRO A CA 1
ATOM 699 C C . PRO A 1 92 ? 8.098 5.387 -7.481 1.00 95.31 92 PRO A C 1
ATOM 701 O O . PRO A 1 92 ? 7.786 6.573 -7.375 1.00 95.31 92 PRO A O 1
ATOM 704 N N . PHE A 1 93 ? 7.181 4.412 -7.399 1.00 93.50 93 PHE A N 1
ATOM 705 C CA . PHE A 1 93 ? 5.762 4.692 -7.146 1.00 93.50 93 PHE A CA 1
ATOM 706 C C . PHE A 1 93 ? 5.537 5.388 -5.806 1.00 93.50 93 PHE A C 1
ATOM 708 O O . PHE A 1 93 ? 4.791 6.366 -5.751 1.00 93.50 93 PHE A O 1
ATOM 715 N N . LEU A 1 94 ? 6.193 4.915 -4.742 1.00 92.38 94 LEU A N 1
ATOM 716 C CA . LEU A 1 94 ? 6.064 5.524 -3.422 1.00 92.38 94 LEU A CA 1
ATOM 717 C C . LEU A 1 94 ? 6.606 6.957 -3.425 1.00 92.38 94 LEU A C 1
ATOM 719 O O . LEU A 1 94 ? 5.981 7.842 -2.850 1.00 92.38 94 LEU A O 1
ATOM 723 N N . LEU A 1 95 ? 7.733 7.195 -4.095 1.00 93.00 95 LEU A N 1
ATOM 724 C CA . LEU A 1 95 ? 8.333 8.526 -4.188 1.00 93.00 95 LEU A CA 1
ATOM 725 C C . LEU A 1 95 ? 7.450 9.528 -4.939 1.00 93.00 95 LEU A C 1
ATOM 727 O O . LEU A 1 95 ? 7.313 10.666 -4.497 1.00 93.00 95 LEU A O 1
ATOM 731 N N . ASN A 1 96 ? 6.846 9.110 -6.051 1.00 93.81 96 ASN A N 1
ATOM 732 C CA . ASN A 1 96 ? 6.050 10.006 -6.890 1.00 93.81 96 ASN A CA 1
ATOM 733 C C . ASN A 1 96 ? 4.624 10.199 -6.358 1.00 93.81 96 ASN A C 1
ATOM 735 O O . ASN A 1 96 ? 4.099 11.310 -6.387 1.00 93.81 96 ASN A O 1
ATOM 739 N N . GLN A 1 97 ? 3.995 9.128 -5.867 1.00 92.00 97 GLN A N 1
ATOM 740 C CA . GLN A 1 97 ? 2.576 9.128 -5.495 1.00 92.00 97 GLN A CA 1
ATOM 741 C C . GLN A 1 97 ? 2.342 9.185 -3.981 1.00 92.00 97 GLN A C 1
ATOM 743 O O . GLN A 1 97 ? 1.209 9.383 -3.548 1.00 92.00 97 GLN A O 1
ATOM 748 N N . GLY A 1 98 ? 3.377 8.973 -3.164 1.00 90.31 98 GLY A N 1
ATOM 749 C CA . GLY A 1 98 ? 3.263 8.917 -1.704 1.00 90.31 98 GLY A CA 1
ATOM 750 C C . GLY A 1 98 ? 2.545 7.674 -1.167 1.00 90.31 98 GLY A C 1
ATOM 751 O O . GLY A 1 98 ? 2.290 7.591 0.032 1.00 90.31 98 GLY A O 1
ATOM 752 N N . LEU A 1 99 ? 2.202 6.709 -2.027 1.00 87.38 99 LEU A N 1
ATOM 753 C CA . LEU A 1 99 ? 1.466 5.498 -1.662 1.00 87.38 99 LEU A CA 1
ATOM 754 C C . LEU A 1 99 ? 1.875 4.302 -2.526 1.00 87.38 99 LEU A C 1
ATOM 756 O O . LEU A 1 99 ? 2.280 4.460 -3.678 1.00 87.38 99 LEU A O 1
ATOM 760 N N . HIS A 1 100 ? 1.729 3.098 -1.971 1.00 87.00 100 HIS A N 1
ATOM 761 C CA . HIS A 1 100 ? 1.851 1.855 -2.730 1.00 87.00 100 HIS A CA 1
ATOM 762 C C . HIS A 1 100 ? 0.507 1.519 -3.394 1.00 87.00 100 HIS A C 1
ATOM 764 O O . HIS A 1 100 ? -0.520 1.542 -2.707 1.00 87.00 100 HIS A O 1
ATOM 770 N N . PRO A 1 101 ? 0.475 1.206 -4.702 1.00 87.31 101 PRO A N 1
ATOM 771 C CA . PRO A 1 101 ? -0.759 0.816 -5.367 1.00 87.31 101 PRO A CA 1
ATOM 772 C C . PRO A 1 101 ? -1.296 -0.492 -4.780 1.00 87.31 101 PRO A C 1
ATOM 774 O O . PRO A 1 101 ? -0.540 -1.413 -4.464 1.00 87.31 101 PRO A O 1
ATOM 777 N N . LEU A 1 102 ? -2.622 -0.586 -4.672 1.00 87.44 102 LEU A N 1
ATOM 778 C CA . LEU A 1 102 ? -3.279 -1.829 -4.289 1.00 87.44 102 LEU A CA 1
ATOM 779 C C . LEU A 1 102 ? -3.207 -2.812 -5.458 1.00 87.44 102 LEU A C 1
ATOM 781 O O . LEU A 1 102 ? -3.661 -2.520 -6.564 1.00 87.44 102 LEU A O 1
ATOM 785 N N . VAL A 1 103 ? -2.640 -3.983 -5.197 1.00 88.75 103 VAL A N 1
ATOM 786 C CA . VAL A 1 103 ? -2.593 -5.107 -6.137 1.00 88.75 103 VAL A CA 1
ATOM 787 C C . VAL A 1 103 ? -3.543 -6.203 -5.657 1.00 88.75 103 VAL A C 1
ATOM 789 O O . VAL A 1 103 ? -3.882 -6.227 -4.475 1.00 88.75 103 VAL A O 1
ATOM 792 N N . PRO A 1 104 ? -3.958 -7.161 -6.505 1.00 89.81 104 PRO A N 1
ATOM 793 C CA . PRO A 1 104 ? -4.796 -8.274 -6.050 1.00 89.81 104 PRO A CA 1
ATOM 794 C C . PRO A 1 104 ? -4.220 -9.013 -4.830 1.00 89.81 104 PRO A C 1
ATOM 796 O O . PRO A 1 104 ? -4.961 -9.427 -3.944 1.00 89.81 104 PRO A O 1
ATOM 799 N N . ALA A 1 105 ? -2.890 -9.108 -4.733 1.00 87.75 105 ALA A N 1
ATOM 800 C CA . ALA A 1 105 ? -2.213 -9.701 -3.582 1.00 87.75 105 ALA A CA 1
ATOM 801 C C . ALA A 1 105 ? -2.392 -8.903 -2.274 1.00 87.75 105 ALA A C 1
ATOM 803 O O . ALA A 1 105 ? -2.324 -9.494 -1.200 1.00 87.75 105 ALA A O 1
ATOM 804 N N . SER A 1 106 ? -2.680 -7.598 -2.3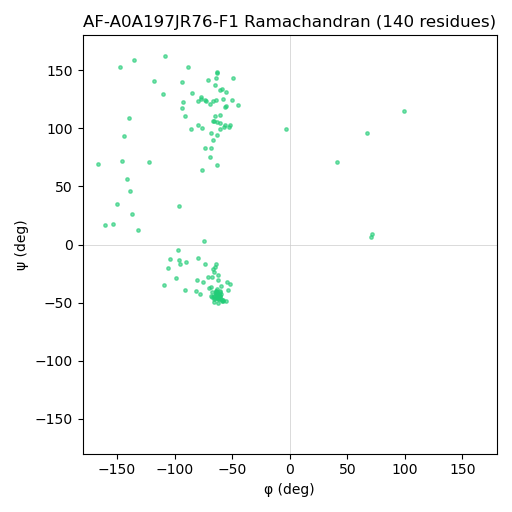36 1.00 88.00 106 SER A N 1
ATOM 805 C CA . SER A 1 106 ? -2.923 -6.742 -1.164 1.00 88.00 106 SER A CA 1
ATOM 806 C C . SER A 1 106 ? -4.170 -7.142 -0.371 1.00 88.00 106 SER A C 1
ATOM 808 O O . SER A 1 106 ? -4.304 -6.732 0.775 1.00 88.00 106 SER A O 1
ATOM 810 N N . LEU A 1 107 ? -5.083 -7.937 -0.948 1.00 86.56 107 LEU A N 1
ATOM 811 C CA . LEU A 1 107 ? -6.233 -8.478 -0.211 1.00 86.56 107 LEU A CA 1
ATOM 812 C C . LEU A 1 107 ? -5.826 -9.555 0.801 1.00 86.56 107 LEU A C 1
ATOM 814 O O . LEU A 1 107 ? -6.528 -9.762 1.786 1.00 86.56 107 LEU A O 1
ATOM 818 N N . VAL A 1 108 ? -4.731 -10.268 0.534 1.00 90.31 108 VAL A N 1
ATOM 819 C CA . VAL A 1 108 ? -4.292 -11.421 1.336 1.00 90.31 108 VAL A CA 1
ATOM 820 C C . VAL A 1 108 ? -3.029 -11.089 2.125 1.00 90.31 108 VAL A C 1
ATOM 822 O O . VAL A 1 108 ? -2.854 -11.567 3.242 1.00 90.31 108 VAL A O 1
ATOM 825 N N . ILE A 1 109 ? -2.148 -10.268 1.553 1.00 85.44 109 ILE A N 1
ATOM 826 C CA . ILE A 1 109 ? -0.891 -9.856 2.171 1.00 85.44 109 ILE A CA 1
ATOM 827 C C . ILE A 1 109 ? -1.128 -8.537 2.912 1.00 85.44 109 ILE A C 1
ATOM 829 O O . ILE A 1 109 ? -1.437 -7.533 2.264 1.00 85.44 109 ILE A O 1
ATOM 833 N N . PRO A 1 110 ? -0.956 -8.504 4.246 1.00 77.81 110 PRO A N 1
ATOM 834 C CA . PRO A 1 110 ? -1.080 -7.273 5.010 1.00 77.81 110 PRO A CA 1
ATOM 835 C C . PRO A 1 110 ? -0.089 -6.222 4.510 1.00 77.81 110 PRO A C 1
ATOM 837 O O . PRO A 1 110 ? 1.097 -6.505 4.329 1.00 77.81 110 PRO A O 1
ATOM 840 N N . THR A 1 111 ? -0.555 -4.989 4.327 1.00 77.25 111 THR A N 1
ATOM 841 C CA . THR A 1 111 ? 0.329 -3.862 4.022 1.00 77.25 111 THR A CA 1
ATOM 842 C C . THR A 1 111 ? 1.218 -3.567 5.222 1.00 77.25 111 THR A C 1
ATOM 844 O O . THR A 1 111 ? 0.723 -3.291 6.316 1.00 77.25 111 THR A O 1
ATOM 847 N N . THR A 1 112 ? 2.530 -3.583 5.017 1.00 77.94 112 THR A N 1
ATOM 848 C CA . THR A 1 112 ? 3.504 -3.226 6.049 1.00 77.94 112 THR A CA 1
ATOM 849 C C . THR A 1 112 ? 3.878 -1.755 5.943 1.00 77.94 112 THR A C 1
ATOM 851 O O . THR A 1 112 ? 4.081 -1.238 4.847 1.00 77.94 112 THR A O 1
ATOM 854 N N . THR A 1 113 ? 4.022 -1.090 7.084 1.00 82.75 113 THR A N 1
ATOM 855 C CA . THR A 1 113 ? 4.521 0.285 7.182 1.00 82.75 113 THR A CA 1
ATOM 856 C C . THR A 1 113 ? 5.806 0.301 7.997 1.00 82.75 113 THR A C 1
ATOM 858 O O . THR A 1 113 ? 5.921 -0.415 8.992 1.00 82.75 113 THR A O 1
ATOM 861 N N . SER A 1 114 ? 6.777 1.117 7.591 1.00 82.00 114 SER A N 1
ATOM 862 C CA . SER A 1 114 ? 7.995 1.352 8.373 1.00 82.00 114 SER A CA 1
ATOM 863 C C . SER A 1 114 ? 7.775 2.345 9.518 1.00 82.00 114 SER A C 1
ATOM 865 O O . SER A 1 114 ? 8.632 2.462 10.389 1.00 82.00 114 SER A O 1
ATOM 867 N N . ALA A 1 115 ? 6.639 3.053 9.538 1.00 87.44 115 ALA A N 1
ATOM 868 C CA . ALA A 1 115 ? 6.328 4.078 10.526 1.00 87.44 115 ALA A CA 1
ATOM 869 C C . ALA A 1 115 ? 5.575 3.485 11.738 1.00 87.44 115 ALA A C 1
ATOM 871 O O . ALA A 1 115 ? 4.388 3.166 11.616 1.00 87.44 115 ALA A O 1
ATOM 872 N N . PRO A 1 116 ? 6.186 3.416 12.940 1.00 90.88 116 PRO A N 1
ATOM 873 C CA . PRO A 1 116 ? 5.549 2.811 14.117 1.00 90.88 116 PRO A CA 1
ATOM 874 C C . PRO A 1 116 ? 4.271 3.534 14.561 1.00 90.88 116 PRO A C 1
ATOM 876 O O . PRO A 1 116 ? 3.341 2.912 15.066 1.00 90.88 116 PRO A O 1
ATOM 879 N N . ALA A 1 117 ? 4.198 4.850 14.337 1.00 94.62 117 ALA A N 1
ATOM 880 C CA . ALA A 1 117 ? 3.029 5.659 14.673 1.00 94.62 117 ALA A CA 1
ATOM 881 C C . ALA A 1 117 ? 1.758 5.191 13.943 1.00 94.62 117 ALA A C 1
ATOM 883 O O . ALA A 1 117 ? 0.677 5.206 14.529 1.00 94.62 117 ALA A O 1
ATOM 884 N N . VAL A 1 118 ? 1.891 4.731 12.694 1.00 90.81 118 VAL A N 1
ATOM 885 C CA . VAL A 1 118 ? 0.765 4.210 11.906 1.00 90.81 118 VAL A CA 1
ATOM 886 C C . VAL A 1 118 ? 0.257 2.907 12.519 1.00 90.81 118 VAL A C 1
ATOM 888 O O . VAL A 1 118 ? -0.945 2.755 12.720 1.00 90.81 118 VAL A O 1
ATOM 891 N N . THR A 1 119 ? 1.163 2.001 12.893 1.00 91.56 119 THR A N 1
ATOM 892 C CA . THR A 1 119 ? 0.808 0.742 13.562 1.00 91.56 119 THR A CA 1
ATOM 893 C C . THR A 1 119 ? 0.077 0.994 14.878 1.00 91.56 119 THR A C 1
ATOM 895 O O . THR A 1 119 ? -0.988 0.422 15.101 1.00 91.56 119 THR A O 1
ATOM 898 N N . ASN A 1 120 ? 0.594 1.899 15.714 1.00 94.81 120 ASN A N 1
ATOM 899 C CA . ASN A 1 120 ? -0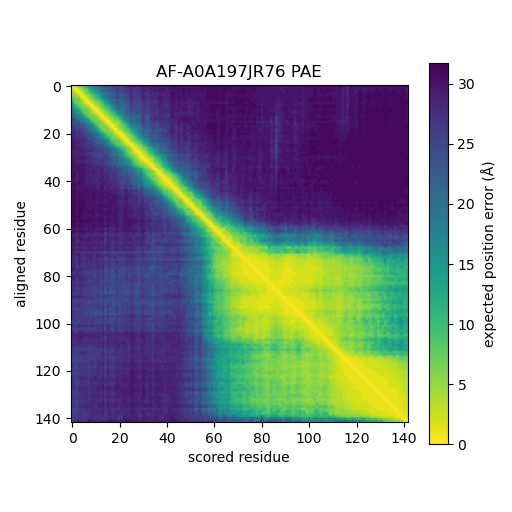.025 2.245 16.997 1.00 94.81 120 ASN A CA 1
ATOM 900 C C . ASN A 1 120 ? -1.431 2.829 16.811 1.00 94.81 120 ASN A C 1
ATOM 902 O O . ASN A 1 120 ? -2.359 2.461 17.530 1.00 94.81 120 ASN A O 1
ATOM 906 N N . PHE A 1 121 ? -1.602 3.713 15.827 1.00 95.81 121 PHE A N 1
ATOM 907 C CA . PHE A 1 121 ? -2.898 4.311 15.520 1.00 95.81 121 PHE A CA 1
ATOM 908 C C . PHE A 1 121 ? -3.921 3.262 15.067 1.00 95.81 121 PHE A C 1
ATOM 910 O O . PHE A 1 121 ? -5.043 3.238 15.573 1.00 95.81 121 PHE A O 1
ATOM 917 N N . ILE A 1 122 ? -3.534 2.360 14.159 1.00 93.81 122 ILE A N 1
ATOM 918 C CA . ILE A 1 122 ? -4.407 1.275 13.684 1.00 93.81 122 ILE A CA 1
ATOM 919 C C . ILE A 1 122 ? -4.793 0.350 14.844 1.00 93.81 122 ILE A C 1
ATOM 921 O O . ILE A 1 122 ? -5.969 0.022 15.001 1.00 93.81 122 ILE A O 1
ATOM 925 N N . GLN A 1 123 ? -3.829 -0.024 15.690 1.00 95.00 123 GLN A N 1
ATOM 926 C CA . GLN A 1 123 ? -4.083 -0.846 16.874 1.00 95.00 123 GLN A CA 1
ATOM 927 C C . GLN A 1 123 ? -5.081 -0.175 17.821 1.00 95.00 123 GLN A C 1
ATOM 929 O O . GLN A 1 123 ? -6.065 -0.799 18.222 1.00 95.00 123 GLN A O 1
ATOM 934 N N . GLN A 1 124 ? -4.887 1.111 18.119 1.00 97.56 124 GLN A N 1
ATOM 935 C CA . GLN A 1 124 ? -5.808 1.867 18.962 1.00 97.56 124 GLN A CA 1
ATOM 936 C C . GLN A 1 124 ? -7.228 1.892 18.378 1.00 97.56 124 GLN A C 1
ATOM 938 O O . GLN A 1 124 ? -8.183 1.588 19.090 1.00 97.56 124 GLN A O 1
ATOM 943 N N . GLN A 1 125 ? -7.372 2.205 17.088 1.00 97.62 125 GLN A N 1
ATOM 944 C CA . GLN A 1 125 ? -8.673 2.237 16.411 1.00 97.62 125 GLN A CA 1
ATOM 945 C C . GLN A 1 125 ? -9.365 0.870 16.441 1.00 97.62 125 GLN A C 1
ATOM 947 O O . GLN A 1 125 ? -10.546 0.780 16.766 1.00 97.62 125 GLN A O 1
ATOM 952 N N . SER A 1 126 ? -8.625 -0.206 16.160 1.00 96.94 126 SER A N 1
ATOM 953 C CA . SER A 1 126 ? -9.177 -1.565 16.182 1.00 96.94 126 SER A CA 1
ATOM 954 C C . SER A 1 126 ? -9.665 -1.982 17.573 1.00 96.94 126 SER A C 1
ATOM 956 O O . SER A 1 126 ? -10.730 -2.583 17.691 1.00 96.94 126 SER A O 1
ATOM 958 N N . SER A 1 127 ? -8.943 -1.58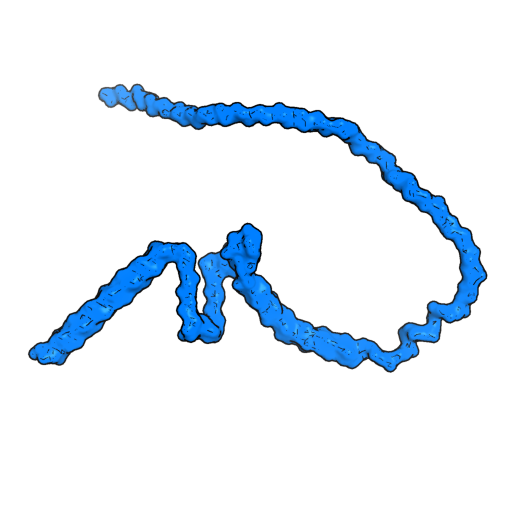9 18.627 1.00 98.19 127 SER A N 1
ATOM 959 C CA . SER A 1 127 ? -9.334 -1.837 20.018 1.00 98.19 127 SER A CA 1
ATOM 960 C C . SER A 1 127 ? -10.624 -1.100 20.388 1.00 98.19 127 SER A C 1
ATOM 962 O O . SER A 1 127 ? -11.553 -1.696 20.931 1.00 98.19 127 SER A O 1
ATOM 964 N N . VAL A 1 128 ? -10.728 0.184 20.025 1.00 98.25 128 VAL A N 1
ATOM 965 C CA . VAL A 1 128 ? -11.935 0.986 20.283 1.00 98.25 128 VAL A CA 1
ATOM 966 C C . VAL A 1 128 ? -13.142 0.437 19.520 1.00 98.25 128 VAL A C 1
ATOM 968 O O . VAL A 1 128 ? -14.238 0.379 20.076 1.00 98.25 128 VAL A O 1
ATOM 971 N N . LEU A 1 129 ? -12.955 0.004 18.270 1.00 98.25 129 LEU A N 1
ATOM 972 C CA . LEU A 1 129 ? -14.022 -0.607 17.479 1.00 98.25 129 LEU A CA 1
ATOM 973 C C . LEU A 1 129 ? -14.516 -1.921 18.091 1.00 98.25 129 LEU A C 1
ATOM 975 O O . LEU A 1 129 ? -15.727 -2.119 18.158 1.00 98.25 129 LEU A O 1
ATOM 979 N N . ALA A 1 130 ? -13.613 -2.780 18.569 1.00 98.12 130 ALA A N 1
ATOM 980 C CA . ALA A 1 130 ? -13.989 -4.018 19.250 1.00 98.12 130 ALA A CA 1
ATOM 981 C C . ALA A 1 130 ? -14.803 -3.729 20.522 1.00 98.12 130 ALA A C 1
ATOM 983 O O . ALA A 1 130 ? -15.893 -4.266 20.695 1.00 98.12 130 ALA A O 1
ATOM 984 N N . LEU A 1 131 ? -14.341 -2.784 21.348 1.00 98.25 131 LEU A N 1
ATOM 985 C CA . LEU A 1 131 ? -15.061 -2.373 22.555 1.00 98.25 131 LEU A CA 1
ATOM 986 C C . LEU A 1 131 ? -16.465 -1.834 22.242 1.00 98.25 131 LEU A C 1
ATOM 988 O O . LEU A 1 131 ? -17.428 -2.143 22.943 1.00 98.25 131 LEU A O 1
ATOM 992 N N . ALA A 1 132 ? -16.593 -1.015 21.196 1.00 98.06 132 ALA A N 1
ATOM 993 C CA . ALA A 1 132 ? -17.884 -0.484 20.774 1.00 98.06 132 ALA A CA 1
ATOM 994 C C . ALA A 1 132 ? -18.828 -1.599 20.296 1.00 98.06 132 ALA A C 1
ATOM 996 O O . ALA A 1 132 ? -20.014 -1.573 20.622 1.00 98.06 132 ALA A O 1
ATOM 997 N N . GLN A 1 133 ? -18.311 -2.586 19.558 1.00 97.88 133 GLN A N 1
ATOM 998 C CA . GLN A 1 133 ? -19.087 -3.747 19.118 1.00 97.88 133 GLN A CA 1
ATOM 999 C C . GLN A 1 133 ? -19.597 -4.568 20.308 1.00 97.88 133 GLN A C 1
ATOM 1001 O O . GLN A 1 133 ? -20.786 -4.890 20.346 1.00 97.88 133 GLN A O 1
ATOM 1006 N N . ASP A 1 134 ? -18.751 -4.818 21.309 1.00 97.88 134 ASP A N 1
ATOM 1007 C CA . ASP A 1 134 ? -19.140 -5.531 22.531 1.00 97.88 134 ASP A CA 1
ATOM 1008 C C . ASP A 1 134 ? -20.219 -4.769 23.310 1.00 97.88 134 ASP A C 1
ATOM 1010 O O . ASP A 1 134 ? -21.227 -5.346 23.721 1.00 97.88 134 ASP A O 1
ATOM 1014 N N . ALA A 1 135 ? -20.056 -3.452 23.475 1.00 97.44 135 ALA A N 1
ATOM 1015 C CA . ALA A 1 135 ? -21.036 -2.616 24.167 1.00 97.44 135 ALA A CA 1
ATOM 1016 C C . ALA A 1 135 ? -22.410 -2.635 23.474 1.00 97.44 135 ALA A C 1
ATOM 1018 O O . ALA A 1 135 ? -23.441 -2.714 24.145 1.00 97.44 135 ALA A O 1
ATOM 1019 N N . ILE A 1 136 ? -22.432 -2.604 22.137 1.00 97.75 136 ILE A N 1
ATOM 1020 C CA . ILE A 1 136 ? -23.669 -2.713 21.353 1.00 97.75 136 ILE A CA 1
ATOM 1021 C C . ILE A 1 136 ? -24.297 -4.099 21.533 1.00 97.75 136 ILE A C 1
ATOM 1023 O O . ILE A 1 136 ? -25.501 -4.186 21.775 1.00 97.75 136 ILE A O 1
ATOM 1027 N N . ALA A 1 137 ? -23.504 -5.171 21.463 1.00 97.44 137 ALA A N 1
ATOM 1028 C CA . ALA A 1 137 ? -23.994 -6.533 21.667 1.00 97.44 137 ALA A CA 1
ATOM 1029 C C . ALA A 1 137 ? -24.590 -6.721 23.074 1.00 97.44 137 ALA A C 1
ATOM 1031 O O . ALA A 1 137 ? -25.656 -7.317 23.219 1.00 97.44 137 ALA A O 1
ATOM 1032 N N . HIS A 1 138 ? -23.956 -6.158 24.107 1.00 96.75 138 HIS A N 1
ATOM 1033 C CA . HIS A 1 138 ? -24.478 -6.182 25.474 1.00 96.75 138 HIS A CA 1
ATOM 1034 C C . HIS A 1 138 ? -25.794 -5.413 25.623 1.00 96.75 138 HIS A C 1
ATOM 1036 O O . HIS A 1 138 ? -26.703 -5.902 26.291 1.00 96.75 138 HIS A O 1
ATOM 1042 N N . ALA A 1 139 ? -25.919 -4.242 24.995 1.00 96.25 139 ALA A N 1
ATOM 1043 C CA . ALA A 1 139 ? -27.137 -3.435 25.057 1.00 96.25 139 ALA A CA 1
ATOM 1044 C C . ALA A 1 139 ? -28.334 -4.091 24.345 1.00 96.25 139 ALA A C 1
ATOM 1046 O O . ALA A 1 139 ? -29.471 -3.856 24.730 1.00 96.25 139 ALA A O 1
ATOM 1047 N N . GLN A 1 140 ? -28.094 -4.919 23.323 1.00 94.31 140 GLN A N 1
ATOM 1048 C CA . GLN A 1 140 ? -29.150 -5.635 22.591 1.00 94.31 140 GLN A CA 1
ATOM 1049 C C . GLN A 1 140 ? -29.767 -6.804 23.373 1.00 94.31 140 GLN A C 1
ATOM 1051 O O . GLN A 1 140 ? -30.824 -7.300 22.988 1.00 94.31 140 GLN A O 1
ATOM 1056 N N . LEU A 1 141 ? -29.097 -7.270 24.430 1.00 91.31 141 LEU A N 1
ATOM 1057 C CA . LEU A 1 141 ? -29.546 -8.383 25.270 1.00 91.31 141 LEU A CA 1
ATOM 1058 C C . LEU A 1 141 ? -30.267 -7.924 26.551 1.00 91.31 141 LEU A C 1
ATOM 1060 O O . LEU A 1 141 ? -30.724 -8.777 27.313 1.00 91.31 141 LEU A O 1
ATOM 1064 N N . GLN A 1 142 ? -30.327 -6.612 26.801 1.00 63.81 142 GLN A N 1
ATOM 1065 C CA . GLN A 1 142 ? -31.049 -5.990 27.919 1.00 63.81 142 GLN A CA 1
ATOM 1066 C C . GLN A 1 142 ? -32.476 -5.619 27.515 1.00 63.81 142 GLN A C 1
ATOM 1068 O O . GLN A 1 142 ? -33.363 -5.754 28.387 1.00 63.81 142 GLN A O 1
#